Protein AF-A0A3N5XA74-F1 (afdb_monomer)

Structure (mmCIF, N/CA/C/O backbone):
data_AF-A0A3N5XA74-F1
#
_entry.id   AF-A0A3N5XA74-F1
#
loop_
_atom_site.group_PDB
_atom_site.id
_atom_site.type_symbol
_atom_site.label_atom_id
_atom_site.label_alt_id
_atom_site.label_comp_id
_atom_site.label_asym_id
_atom_site.label_entity_id
_atom_site.label_seq_id
_atom_site.pdbx_PDB_ins_code
_atom_site.Cartn_x
_atom_site.Cartn_y
_atom_site.Cartn_z
_atom_site.occupancy
_atom_site.B_iso_or_equiv
_atom_site.auth_seq_id
_atom_site.auth_comp_id
_atom_site.auth_asym_id
_atom_site.auth_atom_id
_atom_site.pdbx_PDB_model_num
ATOM 1 N N . MET A 1 1 ? 0.980 -12.645 19.277 1.00 62.28 1 MET A N 1
ATOM 2 C CA . MET A 1 1 ? 1.182 -12.501 17.823 1.00 62.28 1 MET A CA 1
ATOM 3 C C . MET A 1 1 ? -0.172 -12.663 17.153 1.00 62.28 1 MET A C 1
ATOM 5 O O . MET A 1 1 ? -0.781 -13.718 17.300 1.00 62.28 1 MET A O 1
ATOM 9 N N . GLN A 1 2 ? -0.697 -11.599 16.546 1.00 77.44 2 GLN A N 1
ATOM 10 C CA . GLN A 1 2 ? -1.973 -11.665 15.828 1.00 77.44 2 GLN A CA 1
ATOM 11 C C . GLN A 1 2 ? -1.804 -12.408 14.493 1.00 77.44 2 GLN A C 1
ATOM 13 O O . GLN A 1 2 ? -0.695 -12.419 13.949 1.00 77.44 2 GLN A O 1
ATOM 18 N N . PRO A 1 3 ? -2.864 -13.040 13.954 1.00 91.19 3 PRO A N 1
ATOM 19 C CA . PRO A 1 3 ? -2.785 -13.665 12.642 1.00 91.19 3 PRO A CA 1
ATOM 20 C C . PRO A 1 3 ? -2.452 -12.626 11.562 1.00 91.19 3 PRO A C 1
ATOM 22 O O . PRO A 1 3 ? -2.845 -11.455 11.640 1.00 91.19 3 PRO A O 1
ATOM 25 N N . ILE A 1 4 ? -1.721 -13.075 10.542 1.00 95.75 4 ILE A N 1
ATOM 26 C CA . ILE A 1 4 ? -1.425 -12.268 9.358 1.00 95.75 4 ILE A CA 1
ATOM 27 C C . ILE A 1 4 ? -2.743 -12.060 8.590 1.00 95.75 4 ILE A C 1
ATOM 29 O O . ILE A 1 4 ? -3.356 -13.058 8.193 1.00 95.75 4 ILE A O 1
ATOM 33 N N . PRO A 1 5 ? -3.197 -10.808 8.385 1.00 97.44 5 PRO A N 1
ATOM 34 C CA . PRO A 1 5 ? -4.397 -10.514 7.611 1.00 97.44 5 PRO A CA 1
ATOM 35 C C . PRO A 1 5 ? -4.234 -10.999 6.168 1.00 97.44 5 PRO A C 1
ATOM 37 O O . PRO A 1 5 ? -3.167 -10.862 5.566 1.00 97.44 5 PRO A O 1
ATOM 40 N N . ARG A 1 6 ? -5.292 -11.593 5.615 1.00 98.00 6 A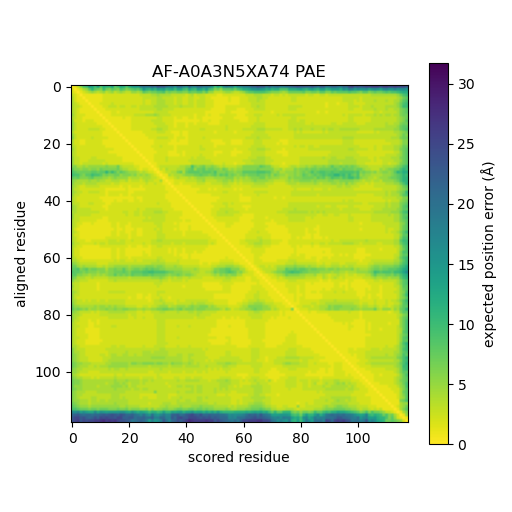RG A N 1
ATOM 41 C CA . ARG A 1 6 ? -5.316 -12.113 4.243 1.00 98.00 6 ARG A CA 1
ATOM 42 C C . ARG A 1 6 ? -6.353 -11.370 3.427 1.00 98.00 6 ARG A C 1
ATOM 44 O O . ARG A 1 6 ? -7.480 -11.184 3.890 1.00 98.00 6 ARG A O 1
ATOM 51 N N . PHE A 1 7 ? -5.972 -10.992 2.212 1.00 97.62 7 PHE A N 1
ATOM 52 C CA . PHE A 1 7 ? -6.852 -10.275 1.298 1.00 97.62 7 PHE A CA 1
ATOM 53 C C . PHE A 1 7 ? -8.148 -11.084 1.086 1.00 97.62 7 PHE A C 1
ATOM 55 O O . PHE A 1 7 ? -8.064 -12.309 0.951 1.00 97.62 7 PHE A O 1
ATOM 62 N N . PRO A 1 8 ? -9.339 -10.453 1.090 1.00 97.19 8 PRO A N 1
ATOM 63 C CA . PRO A 1 8 ? -9.600 -9.004 1.063 1.00 97.19 8 PRO A CA 1
ATOM 64 C C . PRO A 1 8 ? -9.700 -8.327 2.444 1.00 97.19 8 PRO A C 1
ATOM 66 O O . PRO A 1 8 ? -10.130 -7.181 2.539 1.00 97.19 8 PRO A O 1
ATOM 69 N N . HIS A 1 9 ? -9.328 -9.008 3.530 1.00 97.69 9 HIS A N 1
ATOM 70 C CA . HIS A 1 9 ? -9.461 -8.469 4.883 1.00 97.69 9 HIS A CA 1
ATOM 71 C C . HIS A 1 9 ? -8.216 -7.673 5.273 1.00 97.69 9 HIS A C 1
ATOM 73 O O . HIS A 1 9 ? -7.116 -8.224 5.367 1.00 97.69 9 HIS A O 1
ATOM 79 N N . PHE A 1 10 ? -8.405 -6.382 5.526 1.00 97.44 10 PHE A N 1
ATOM 80 C CA . PHE A 1 10 ? -7.371 -5.465 5.994 1.00 97.44 10 PHE A CA 1
ATOM 81 C C . PHE A 1 10 ? -7.553 -5.177 7.482 1.00 97.44 10 PHE A C 1
ATOM 83 O O . PHE A 1 10 ? -8.678 -5.138 7.984 1.00 97.44 10 PHE A O 1
ATOM 90 N N . ARG A 1 11 ? -6.445 -4.949 8.190 1.00 97.06 11 ARG A N 1
ATOM 91 C CA . ARG A 1 11 ? -6.479 -4.442 9.567 1.00 97.06 11 ARG A CA 1
ATOM 92 C C . ARG A 1 11 ? -5.435 -3.348 9.787 1.00 97.06 11 ARG A C 1
ATOM 94 O O . ARG A 1 11 ? -4.458 -3.311 9.037 1.00 97.06 11 ARG A O 1
ATOM 101 N N . PRO A 1 12 ? -5.618 -2.481 10.798 1.00 97.56 12 PRO A N 1
ATOM 102 C CA . PRO A 1 12 ? -4.641 -1.454 11.138 1.00 97.56 12 PRO A CA 1
ATOM 103 C C . PRO A 1 12 ? -3.238 -2.020 11.380 1.00 97.56 12 PRO A C 1
ATOM 105 O O . PRO A 1 12 ? -3.084 -3.155 11.848 1.00 97.56 12 PRO A O 1
ATOM 108 N N . ILE A 1 13 ? -2.227 -1.214 11.052 1.00 97.06 13 ILE A N 1
ATOM 109 C CA . ILE A 1 13 ? -0.828 -1.499 11.386 1.00 97.06 13 ILE A CA 1
ATOM 110 C C . ILE A 1 13 ? -0.625 -1.304 12.891 1.00 97.06 13 ILE A C 1
ATOM 112 O O . ILE A 1 13 ? -0.869 -0.223 13.418 1.00 97.06 13 ILE A O 1
ATOM 116 N N . GLU A 1 14 ? -0.107 -2.323 13.566 1.00 96.81 14 GLU A N 1
ATOM 117 C CA . GLU A 1 14 ? 0.233 -2.287 14.989 1.00 96.81 14 GLU A CA 1
ATOM 118 C C . GLU A 1 14 ? 1.733 -2.506 15.213 1.00 96.81 14 GLU A C 1
ATOM 120 O O . GLU A 1 14 ? 2.465 -2.950 14.326 1.00 96.81 14 GLU A O 1
ATOM 125 N N . LEU A 1 15 ? 2.218 -2.209 16.423 1.00 96.00 15 LEU A N 1
ATOM 126 C CA . LEU A 1 15 ? 3.644 -2.353 16.742 1.00 96.00 15 LEU A CA 1
ATOM 127 C C . LEU A 1 15 ? 4.120 -3.811 16.609 1.00 96.00 15 LEU A C 1
ATOM 129 O O . LEU A 1 15 ? 5.236 -4.061 16.150 1.00 96.00 15 LEU A O 1
ATOM 133 N N . ASP A 1 16 ? 3.248 -4.761 16.951 1.00 96.25 16 ASP A N 1
ATOM 134 C CA . ASP A 1 16 ? 3.481 -6.207 16.852 1.00 96.25 16 ASP A CA 1
ATOM 135 C C . ASP A 1 16 ? 3.669 -6.698 15.407 1.00 96.25 16 ASP A C 1
ATOM 137 O O . ASP A 1 16 ? 4.175 -7.801 15.198 1.00 96.25 16 ASP A O 1
ATOM 141 N N . ASP A 1 17 ? 3.306 -5.891 14.405 1.00 96.69 17 ASP A N 1
ATOM 142 C CA . ASP A 1 17 ? 3.470 -6.232 12.988 1.00 96.69 17 ASP A CA 1
ATOM 143 C C . ASP A 1 17 ? 4.892 -5.966 12.478 1.00 96.69 17 ASP A C 1
ATOM 145 O O . ASP A 1 17 ? 5.254 -6.400 11.379 1.00 96.69 17 ASP A O 1
ATOM 149 N N . ARG A 1 18 ? 5.723 -5.287 13.283 1.00 96.44 18 ARG A N 1
ATOM 150 C CA . ARG A 1 18 ? 7.099 -4.916 12.934 1.00 96.44 18 ARG A CA 1
ATOM 151 C C . ARG A 1 18 ? 7.947 -6.076 12.416 1.00 96.44 18 ARG A C 1
ATOM 153 O O . ARG A 1 18 ? 8.625 -5.856 11.413 1.00 96.44 18 ARG A O 1
ATOM 160 N N . PRO A 1 19 ? 7.966 -7.267 13.048 1.00 96.31 19 PRO A N 1
ATOM 161 C CA . PRO A 1 19 ? 8.811 -8.357 12.575 1.00 96.31 19 PRO A CA 1
ATOM 162 C C . PRO A 1 19 ? 8.433 -8.787 11.154 1.00 96.31 19 PRO A C 1
ATOM 164 O O . PRO A 1 19 ? 9.306 -8.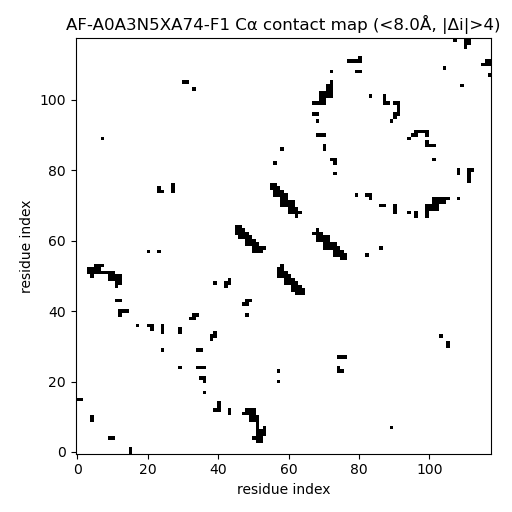893 10.301 1.00 96.31 19 PRO A O 1
ATOM 167 N N . PHE A 1 20 ? 7.134 -8.943 10.879 1.00 96.50 20 PHE A N 1
ATOM 168 C CA . PHE A 1 20 ? 6.648 -9.401 9.578 1.00 96.50 20 PHE A CA 1
ATOM 169 C C . PHE A 1 20 ? 6.808 -8.332 8.491 1.00 96.50 20 PHE A C 1
ATOM 171 O O . PHE A 1 20 ? 7.451 -8.571 7.472 1.00 96.50 20 PHE A O 1
ATOM 178 N N . ILE A 1 21 ? 6.250 -7.135 8.706 1.00 96.88 21 ILE A N 1
ATOM 179 C CA . ILE A 1 21 ? 6.301 -6.053 7.710 1.00 96.88 21 ILE A CA 1
ATOM 180 C C . ILE A 1 21 ? 7.753 -5.623 7.475 1.00 96.88 21 ILE A C 1
ATOM 182 O O . ILE A 1 21 ? 8.153 -5.388 6.337 1.00 96.88 21 ILE A O 1
ATOM 186 N N . GLY A 1 22 ? 8.561 -5.560 8.537 1.00 96.00 22 GLY A N 1
ATOM 187 C CA . GLY A 1 22 ? 9.981 -5.241 8.440 1.00 96.00 22 GLY A CA 1
ATOM 188 C C . GLY A 1 22 ? 10.750 -6.239 7.575 1.00 96.00 22 GLY A C 1
ATOM 189 O O . GLY A 1 22 ? 11.496 -5.811 6.700 1.00 96.00 22 GLY A O 1
ATOM 190 N N . GLU A 1 23 ? 10.544 -7.545 7.764 1.00 95.56 23 GLU A N 1
ATOM 191 C CA . GLU A 1 23 ? 11.190 -8.582 6.948 1.00 95.56 23 GLU A CA 1
ATOM 192 C C . GLU A 1 23 ? 10.796 -8.475 5.468 1.00 95.56 23 GLU A C 1
ATOM 194 O O . GLU A 1 23 ? 11.664 -8.504 4.592 1.00 95.56 23 GLU A O 1
ATOM 199 N N . VAL A 1 24 ? 9.503 -8.282 5.184 1.00 96.56 24 VAL A N 1
ATOM 200 C CA . VAL A 1 24 ? 9.001 -8.120 3.812 1.00 96.56 24 VAL A CA 1
ATOM 201 C C . VAL A 1 24 ? 9.620 -6.893 3.138 1.00 96.56 24 VAL A C 1
ATOM 203 O O . VAL A 1 24 ? 10.099 -6.998 2.009 1.00 96.56 24 VAL A O 1
ATOM 206 N N . LEU A 1 25 ? 9.666 -5.749 3.827 1.00 95.69 25 LEU A N 1
ATOM 207 C CA . LEU A 1 25 ? 10.251 -4.518 3.289 1.00 95.69 25 LEU A CA 1
ATOM 208 C C . LEU A 1 25 ? 11.765 -4.643 3.087 1.00 95.69 25 LEU A C 1
ATOM 210 O O . LEU A 1 25 ? 12.272 -4.222 2.054 1.00 95.69 25 LEU A O 1
ATOM 214 N N . VAL A 1 26 ? 12.493 -5.274 4.013 1.00 94.44 26 VAL A N 1
ATOM 215 C CA . VAL A 1 26 ? 13.936 -5.527 3.847 1.00 94.44 26 VAL A CA 1
ATOM 216 C C . VAL A 1 26 ? 14.201 -6.404 2.625 1.00 94.44 26 VAL A C 1
ATOM 218 O O . VAL A 1 26 ? 15.087 -6.090 1.835 1.00 94.44 26 VAL A O 1
ATOM 221 N N . LYS A 1 27 ? 13.420 -7.475 2.436 1.00 94.06 27 LYS A N 1
ATOM 222 C CA . LYS A 1 27 ? 13.544 -8.359 1.270 1.00 94.06 27 LYS A CA 1
ATOM 223 C C . LYS A 1 27 ? 13.201 -7.645 -0.039 1.00 94.06 27 LYS A C 1
ATOM 225 O O . LYS A 1 27 ? 13.823 -7.922 -1.060 1.00 94.06 27 LYS A O 1
ATOM 230 N N . TYR A 1 28 ? 12.204 -6.765 -0.012 1.00 93.56 28 TYR A N 1
ATOM 231 C CA . TYR A 1 28 ? 11.779 -5.994 -1.175 1.00 93.56 28 TYR A CA 1
ATOM 232 C C . TYR A 1 28 ? 12.792 -4.905 -1.571 1.00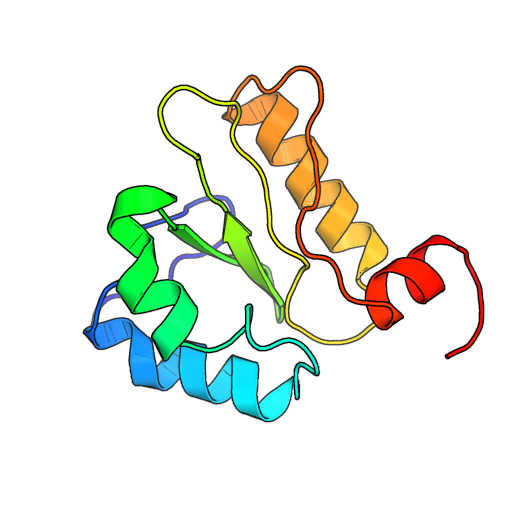 93.56 28 TYR A C 1
ATOM 234 O O . TYR A 1 28 ? 12.937 -4.609 -2.755 1.00 93.56 28 TYR A O 1
ATOM 242 N N . GLY A 1 29 ? 13.506 -4.325 -0.601 1.00 91.69 29 GLY A N 1
ATOM 243 C CA . GLY A 1 29 ? 14.484 -3.263 -0.841 1.00 91.69 29 GLY A CA 1
ATOM 244 C C . GLY A 1 29 ? 13.859 -2.025 -1.498 1.00 91.69 29 GLY A C 1
ATOM 245 O O . GLY A 1 29 ? 14.184 -1.730 -2.650 1.00 91.69 29 GLY A O 1
ATOM 246 N N . PRO A 1 30 ? 12.919 -1.328 -0.830 1.00 87.44 30 PRO A N 1
ATOM 247 C CA . PRO A 1 30 ? 12.336 -0.099 -1.347 1.00 87.44 30 PRO A CA 1
ATOM 248 C C . PRO A 1 30 ? 13.376 1.023 -1.405 1.00 87.44 30 PRO A C 1
ATOM 250 O O . PRO A 1 30 ? 14.183 1.183 -0.491 1.00 87.44 30 PRO A O 1
ATOM 253 N N . GLU A 1 31 ? 13.321 1.826 -2.465 1.00 83.69 31 GLU A N 1
ATOM 254 C CA . GLU A 1 31 ? 14.183 3.007 -2.625 1.00 83.69 31 GLU A CA 1
ATOM 255 C C . GLU A 1 31 ? 13.599 4.254 -1.939 1.00 83.69 31 GLU A C 1
ATOM 257 O O . GLU A 1 31 ? 14.307 5.232 -1.699 1.00 83.69 31 GLU A O 1
ATOM 262 N N . THR A 1 32 ? 12.305 4.228 -1.607 1.00 82.56 32 THR A N 1
ATOM 263 C CA . THR A 1 32 ? 11.580 5.353 -1.013 1.00 82.56 32 THR A CA 1
ATOM 264 C C . THR A 1 32 ? 11.526 5.240 0.512 1.00 82.56 32 THR A C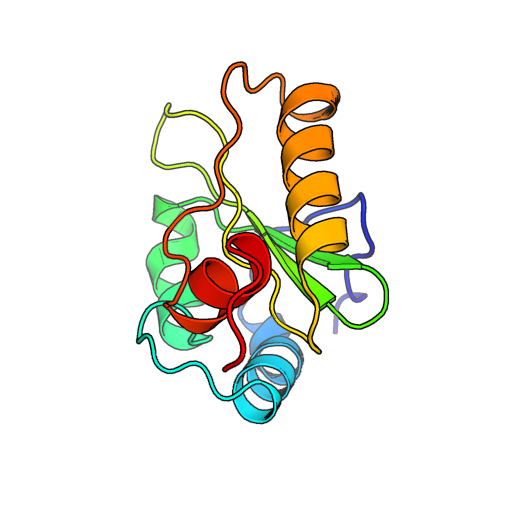 1
ATOM 266 O O . THR A 1 32 ? 11.274 4.175 1.077 1.00 82.56 32 THR A O 1
ATOM 269 N N . SER A 1 33 ? 11.692 6.369 1.208 1.00 86.00 33 SER A N 1
ATOM 270 C CA . SER A 1 33 ? 11.544 6.436 2.674 1.00 86.00 33 SER A CA 1
ATOM 271 C C . SER A 1 33 ? 10.118 6.127 3.152 1.00 86.00 33 SER A C 1
ATOM 273 O O . SER A 1 33 ? 9.916 5.779 4.320 1.00 86.00 33 SER A O 1
ATOM 275 N N . GLU A 1 34 ? 9.138 6.234 2.247 1.00 87.56 34 GLU A N 1
ATOM 276 C CA . GLU A 1 34 ? 7.723 5.974 2.513 1.00 87.56 34 GLU A CA 1
ATOM 277 C C . GLU A 1 34 ? 7.464 4.516 2.913 1.00 87.56 34 GLU A C 1
ATOM 279 O O . GLU A 1 34 ? 6.650 4.254 3.800 1.00 87.56 34 GLU A O 1
ATOM 284 N N . LEU A 1 35 ? 8.205 3.576 2.316 1.00 91.88 35 LEU A N 1
ATOM 285 C CA . LEU A 1 35 ? 8.070 2.134 2.524 1.00 91.88 35 LEU A CA 1
ATOM 286 C C . LEU A 1 35 ? 9.052 1.612 3.579 1.00 91.88 35 LEU A C 1
ATOM 288 O O . LEU A 1 35 ? 9.840 0.696 3.359 1.00 91.88 35 LEU A O 1
ATOM 292 N N . THR A 1 36 ? 8.973 2.177 4.779 1.00 94.88 36 THR A N 1
ATOM 293 C CA . THR A 1 36 ? 9.657 1.645 5.963 1.00 94.88 36 THR A CA 1
ATOM 294 C C . THR A 1 36 ? 8.640 1.368 7.062 1.00 94.88 36 THR A C 1
ATOM 296 O O . THR A 1 36 ? 7.668 2.109 7.204 1.00 94.88 36 THR A O 1
ATOM 299 N N . PHE A 1 37 ? 8.860 0.335 7.889 1.00 96.56 37 PHE A N 1
ATOM 300 C CA . 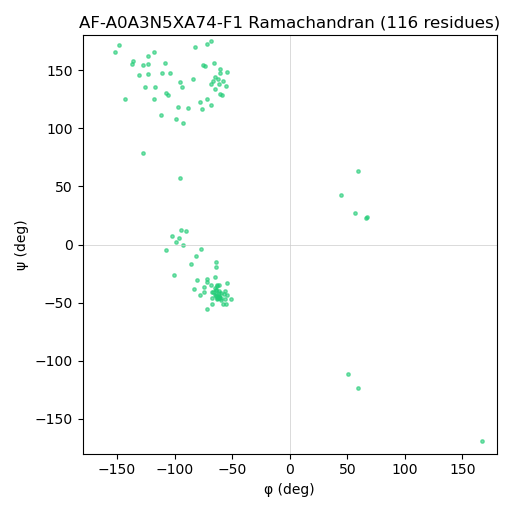PHE A 1 37 ? 7.948 0.069 9.012 1.00 96.56 37 PHE A CA 1
ATOM 301 C C . PHE A 1 37 ? 7.816 1.293 9.926 1.00 96.56 37 PHE A C 1
ATOM 303 O O . PHE A 1 37 ? 6.720 1.621 10.366 1.00 96.56 37 PHE A O 1
ATOM 310 N N . THR A 1 38 ? 8.925 1.992 10.181 1.00 96.00 38 THR A N 1
ATOM 311 C CA . THR A 1 38 ? 8.921 3.216 10.985 1.00 96.00 38 THR A CA 1
ATOM 312 C C . THR A 1 38 ? 7.994 4.268 10.383 1.00 96.00 38 THR A C 1
ATOM 314 O O . THR A 1 38 ? 7.133 4.763 11.103 1.00 96.00 38 THR A O 1
ATOM 317 N N . ASN A 1 39 ? 8.116 4.578 9.086 1.00 96.31 39 ASN A N 1
ATOM 318 C CA . ASN A 1 39 ? 7.272 5.586 8.443 1.00 96.31 39 ASN A CA 1
ATOM 319 C C . ASN A 1 39 ? 5.790 5.177 8.460 1.00 96.31 39 ASN A C 1
ATOM 321 O O . ASN A 1 39 ? 4.935 5.945 8.899 1.00 96.31 39 ASN A O 1
ATOM 325 N N . LEU A 1 40 ? 5.496 3.928 8.091 1.00 96.81 40 LEU A N 1
ATOM 326 C CA . LEU A 1 40 ? 4.139 3.381 8.142 1.00 96.81 40 LEU A CA 1
ATOM 327 C C . LEU A 1 40 ? 3.544 3.466 9.557 1.00 96.81 40 LEU A C 1
ATOM 329 O O . LEU A 1 40 ? 2.394 3.858 9.726 1.00 96.81 40 LEU A O 1
ATOM 333 N N . PHE A 1 41 ? 4.324 3.151 10.593 1.00 97.38 41 PHE A N 1
ATOM 334 C CA . PHE A 1 41 ? 3.836 3.131 11.969 1.00 97.38 41 PHE A CA 1
ATOM 335 C C . PHE A 1 41 ? 3.628 4.530 12.567 1.00 97.38 41 PHE A C 1
ATOM 337 O O . PHE A 1 41 ? 2.632 4.742 13.267 1.00 97.38 41 PHE A O 1
ATOM 344 N N . ILE A 1 42 ? 4.531 5.491 12.318 1.00 97.06 42 ILE A N 1
ATOM 345 C CA . ILE A 1 42 ? 4.38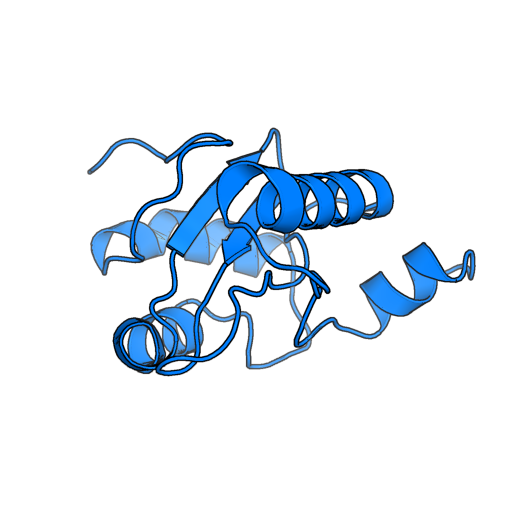8 6.856 12.860 1.00 97.06 42 ILE A CA 1
ATOM 346 C C . ILE A 1 42 ? 3.212 7.597 12.214 1.00 97.06 42 ILE A C 1
ATOM 348 O O . ILE A 1 42 ? 2.502 8.325 12.906 1.00 97.06 42 ILE A O 1
ATOM 352 N N . TRP A 1 43 ? 2.955 7.359 10.924 1.00 96.25 43 TRP A N 1
ATOM 353 C CA . TRP A 1 43 ? 1.875 8.017 10.187 1.00 96.25 43 TRP A CA 1
ATOM 354 C C . TRP A 1 43 ? 0.558 7.233 10.179 1.00 96.25 43 TRP A C 1
ATOM 356 O O . TRP A 1 43 ? -0.433 7.719 9.634 1.00 96.25 43 TRP A O 1
ATOM 366 N N . ARG A 1 44 ? 0.499 6.055 10.819 1.00 96.19 44 ARG A N 1
ATOM 367 C CA . ARG A 1 44 ? -0.678 5.168 10.789 1.00 96.19 44 ARG A CA 1
ATOM 368 C C . ARG A 1 44 ? -1.981 5.835 11.219 1.00 96.19 44 ARG A C 1
ATOM 370 O O . ARG A 1 44 ? -3.021 5.480 10.696 1.00 96.19 44 ARG A O 1
ATOM 377 N N . ASN A 1 45 ? -1.929 6.789 12.151 1.00 94.50 45 ASN A N 1
ATOM 378 C CA . ASN A 1 45 ? -3.124 7.484 12.638 1.00 94.50 45 ASN A CA 1
ATOM 379 C C . ASN A 1 45 ? -3.570 8.595 11.683 1.00 94.50 45 ASN A C 1
ATOM 381 O O . ASN A 1 45 ? -4.754 8.893 11.606 1.00 94.50 45 ASN A O 1
ATOM 385 N N . HIS A 1 46 ? -2.625 9.215 10.975 1.00 95.69 46 HIS A N 1
ATOM 386 C CA . HIS A 1 46 ? -2.922 10.282 10.027 1.00 95.69 46 HIS A CA 1
ATOM 387 C C . HIS A 1 46 ? -3.475 9.721 8.713 1.00 95.69 46 HIS A C 1
ATOM 389 O O . HIS A 1 46 ? -4.477 10.223 8.215 1.00 95.69 46 HIS A O 1
ATOM 395 N N . TYR A 1 47 ? -2.864 8.642 8.209 1.00 96.62 47 TYR A N 1
ATOM 396 C CA . TYR A 1 47 ? -3.291 7.958 6.986 1.00 96.62 47 TYR A CA 1
ATOM 397 C C . TYR A 1 47 ? -4.196 6.747 7.232 1.00 96.62 47 TYR A C 1
ATOM 399 O O . TYR A 1 47 ? -4.476 6.005 6.296 1.00 96.62 47 TYR A O 1
ATOM 407 N N . SER A 1 48 ? -4.607 6.481 8.474 1.00 96.50 48 SER A N 1
ATOM 408 C CA . SER A 1 48 ? -5.383 5.284 8.843 1.00 96.50 48 SER A CA 1
ATOM 409 C C . SER A 1 48 ? -4.845 3.992 8.205 1.00 96.50 48 SER A C 1
ATOM 411 O O . SER A 1 48 ? -5.618 3.192 7.679 1.00 96.50 48 SER A O 1
ATOM 413 N N . PHE A 1 49 ? -3.517 3.809 8.192 1.00 97.69 49 PHE A N 1
ATOM 414 C CA . PHE A 1 49 ? -2.895 2.743 7.407 1.00 97.69 49 PHE A CA 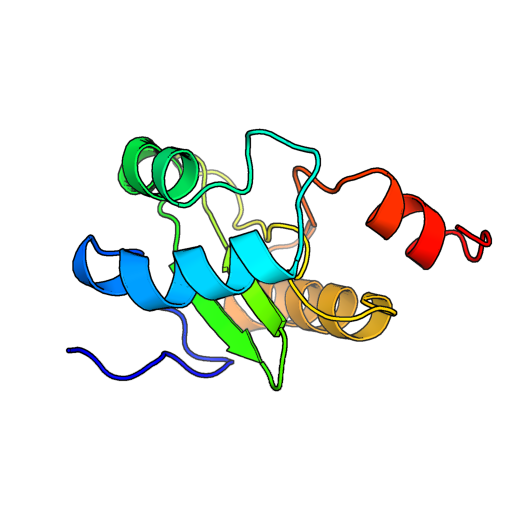1
ATOM 415 C C . PHE A 1 49 ? -3.375 1.360 7.847 1.00 97.69 49 PHE A C 1
ATOM 417 O O . PHE A 1 49 ? -3.308 0.992 9.025 1.00 97.69 49 PHE A O 1
ATOM 424 N N . GLN A 1 50 ? -3.798 0.571 6.864 1.00 97.81 50 GLN A N 1
ATOM 425 C CA . GLN A 1 50 ? -4.177 -0.824 7.027 1.00 97.81 50 GLN A CA 1
ATOM 426 C C . GLN A 1 50 ? -3.350 -1.704 6.102 1.00 97.81 50 GLN A C 1
ATOM 428 O O . GLN A 1 50 ? -2.875 -1.255 5.058 1.00 97.81 50 GLN A O 1
ATOM 433 N N . TRP A 1 51 ? -3.199 -2.971 6.472 1.00 98.50 51 TRP A N 1
ATOM 434 C CA . TRP A 1 51 ? -2.430 -3.923 5.689 1.00 98.50 51 TRP A CA 1
ATOM 435 C C . TRP A 1 51 ? -3.111 -5.283 5.572 1.00 98.50 51 TRP A C 1
ATOM 437 O O . TRP A 1 51 ? -3.937 -5.678 6.402 1.00 98.50 51 TRP A O 1
ATOM 447 N N . SER A 1 52 ? -2.755 -5.987 4.503 1.00 98.50 52 SER A N 1
ATOM 448 C CA . SER A 1 52 ? -3.172 -7.351 4.201 1.00 98.50 52 SER A CA 1
ATOM 449 C C . SER A 1 52 ? -2.110 -8.051 3.356 1.00 98.50 52 SER A C 1
ATOM 451 O O . SER A 1 52 ? -1.220 -7.404 2.803 1.00 98.50 52 SER A O 1
ATOM 453 N N . VAL A 1 53 ? -2.195 -9.373 3.241 1.00 98.38 53 VAL A N 1
ATOM 454 C CA . VAL A 1 53 ? -1.330 -10.157 2.354 1.00 98.38 53 VAL A CA 1
ATOM 455 C C . VAL A 1 53 ? -2.166 -10.855 1.291 1.00 98.38 53 VAL A C 1
ATOM 457 O O . VAL A 1 53 ? -3.063 -11.643 1.611 1.00 98.38 53 VAL A O 1
ATOM 460 N N . TYR A 1 54 ? -1.818 -10.620 0.028 1.00 98.12 54 TYR A N 1
ATOM 461 C CA . TYR A 1 54 ? -2.333 -11.351 -1.124 1.00 98.12 54 TYR A CA 1
ATOM 462 C C . TYR A 1 54 ? -1.206 -12.189 -1.732 1.00 98.12 54 TYR A C 1
ATOM 464 O O . TYR A 1 54 ? -0.264 -11.642 -2.295 1.00 98.12 54 TYR A O 1
ATOM 472 N N . LYS A 1 55 ? -1.291 -13.522 -1.616 1.00 96.19 55 LYS A N 1
ATOM 473 C CA . LYS A 1 55 ? -0.208 -14.453 -1.997 1.00 96.19 55 LYS A CA 1
ATOM 474 C C . LYS A 1 55 ? 1.132 -14.029 -1.363 1.00 96.19 55 LYS A C 1
ATOM 476 O O . LYS A 1 55 ? 1.241 -14.091 -0.139 1.00 96.19 55 LYS A O 1
ATOM 481 N N . ASP A 1 56 ? 2.088 -13.574 -2.175 1.00 96.00 56 ASP A N 1
ATOM 482 C CA . ASP A 1 56 ? 3.429 -13.129 -1.774 1.00 96.00 56 ASP A CA 1
ATOM 483 C C . ASP A 1 56 ? 3.581 -11.596 -1.722 1.00 96.00 56 ASP A C 1
ATOM 485 O O . ASP A 1 56 ? 4.689 -11.093 -1.535 1.00 96.00 56 ASP A O 1
ATOM 489 N N . TRP A 1 57 ? 2.485 -10.848 -1.889 1.00 98.06 57 TRP A N 1
ATOM 490 C CA . TRP A 1 57 ? 2.478 -9.387 -1.859 1.00 98.06 57 TRP A CA 1
ATOM 491 C C . TRP A 1 57 ? 1.869 -8.857 -0.567 1.00 98.06 57 TRP A C 1
ATOM 493 O O . TRP A 1 57 ? 0.751 -9.212 -0.180 1.00 98.06 57 TRP A O 1
ATOM 503 N N . LEU A 1 58 ? 2.605 -7.958 0.074 1.00 98.12 58 LEU A N 1
ATOM 504 C CA . LEU A 1 58 ? 2.090 -7.077 1.105 1.00 98.12 58 LEU A CA 1
ATOM 505 C C . LEU A 1 58 ? 1.318 -5.939 0.426 1.00 98.12 58 LEU A C 1
ATOM 507 O O . LEU A 1 58 ? 1.854 -5.205 -0.406 1.00 98.12 58 LEU A O 1
ATOM 511 N N . CYS A 1 59 ? 0.051 -5.810 0.798 1.00 98.44 59 CYS A N 1
ATOM 512 C CA . CYS A 1 59 ? -0.852 -4.767 0.341 1.00 98.44 59 CYS A CA 1
ATOM 513 C C . CYS A 1 59 ? -1.084 -3.781 1.484 1.00 98.44 59 CYS A C 1
ATOM 515 O O . CYS A 1 59 ? -1.422 -4.197 2.595 1.00 98.44 59 CYS A O 1
ATOM 517 N N . ILE A 1 60 ? -0.931 -2.488 1.209 1.00 98.25 60 ILE A N 1
ATOM 518 C CA . ILE A 1 60 ? -1.149 -1.413 2.181 1.00 98.25 60 ILE A CA 1
ATOM 519 C C . ILE A 1 60 ? -2.154 -0.427 1.593 1.00 98.25 60 ILE A C 1
ATOM 521 O O . ILE A 1 60 ? -2.053 -0.052 0.426 1.00 98.25 60 ILE A O 1
ATOM 525 N N . THR A 1 61 ? -3.109 -0.002 2.410 1.00 98.19 61 THR A N 1
ATOM 526 C CA . THR A 1 61 ? -4.118 1.003 2.057 1.00 98.19 61 THR A CA 1
ATOM 527 C C . THR A 1 61 ? -4.146 2.105 3.099 1.00 98.19 61 THR A C 1
ATOM 529 O O . THR A 1 61 ? -3.817 1.861 4.262 1.00 98.19 61 THR A O 1
ATOM 532 N N . GLY A 1 62 ? -4.582 3.296 2.709 1.00 97.25 62 GLY A N 1
ATOM 533 C CA . GLY A 1 62 ? -4.726 4.432 3.609 1.00 97.25 62 GLY A CA 1
ATOM 534 C C . GLY A 1 62 ? -5.875 5.354 3.221 1.00 97.25 62 GLY A C 1
ATOM 535 O O . GLY A 1 62 ? -6.499 5.198 2.174 1.00 97.25 62 GLY A O 1
ATOM 536 N N . VAL A 1 63 ? -6.151 6.302 4.109 1.00 96.44 63 VAL A N 1
ATOM 537 C CA . VAL A 1 63 ? -7.113 7.396 3.970 1.00 96.44 63 VAL A CA 1
ATOM 538 C C . VAL A 1 63 ? -6.512 8.625 4.637 1.00 96.44 63 VAL A C 1
ATOM 540 O O . VAL A 1 63 ? -6.158 8.569 5.813 1.00 96.44 63 VAL A O 1
ATOM 543 N N . GLU A 1 64 ? -6.405 9.735 3.914 1.00 93.31 64 GLU A N 1
ATOM 544 C CA . GLU A 1 64 ? -5.984 11.017 4.487 1.00 93.31 64 GLU A CA 1
ATOM 545 C C . GLU A 1 64 ? -7.217 11.829 4.913 1.00 93.31 64 GLU A C 1
ATOM 547 O O . GLU A 1 64 ? -7.945 12.368 4.079 1.00 93.31 64 GLU A O 1
ATOM 552 N N . GLY A 1 65 ? -7.483 11.898 6.222 1.00 89.44 65 GLY A N 1
ATOM 553 C CA . GLY A 1 65 ? -8.649 12.612 6.758 1.00 89.44 65 GLY A CA 1
ATOM 554 C C . GLY A 1 65 ? -9.981 12.065 6.226 1.00 89.44 65 GLY A C 1
ATOM 555 O O . GLY A 1 65 ? -10.271 10.883 6.386 1.00 89.44 65 GLY A O 1
ATOM 556 N N . GLU A 1 66 ? -10.790 12.930 5.607 1.00 87.88 66 GLU A N 1
ATOM 557 C CA . GLU A 1 66 ? -12.063 12.568 4.950 1.00 87.88 66 GLU A CA 1
ATOM 558 C C . GLU A 1 66 ? -11.906 12.298 3.438 1.00 87.88 66 GLU A C 1
ATOM 560 O O . GLU A 1 66 ? -12.891 12.235 2.702 1.00 87.88 66 GLU A O 1
ATOM 565 N N . GLY A 1 67 ? -10.666 12.171 2.953 1.00 91.38 67 GLY A N 1
ATOM 566 C CA . GLY A 1 67 ? -10.365 11.872 1.555 1.00 91.38 67 GLY A CA 1
ATOM 567 C C . GLY A 1 67 ? -10.764 10.453 1.117 1.00 91.38 67 GLY A C 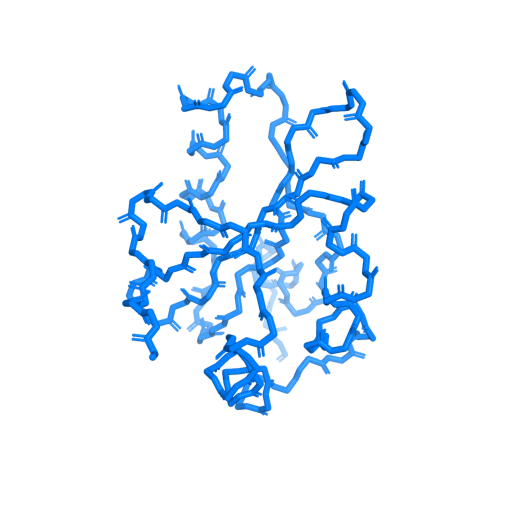1
ATOM 568 O O . GLY A 1 67 ? -11.202 9.629 1.926 1.00 91.38 67 GLY A O 1
ATOM 569 N N . PRO A 1 68 ? -10.616 10.132 -0.182 1.00 94.69 68 PRO A N 1
ATOM 570 C CA . PRO A 1 68 ? -10.846 8.779 -0.678 1.00 94.69 68 PRO A CA 1
ATOM 571 C C . PRO A 1 68 ? -9.822 7.787 -0.105 1.00 94.69 68 PRO A C 1
ATOM 573 O O . PRO A 1 68 ? -8.706 8.157 0.262 1.00 94.69 68 PRO A O 1
ATOM 576 N N . HIS A 1 69 ? -10.191 6.503 -0.068 1.00 96.88 69 HIS A N 1
ATOM 577 C CA . HIS A 1 69 ? -9.208 5.454 0.195 1.00 96.88 69 HIS A CA 1
ATOM 578 C C . HIS A 1 69 ? -8.248 5.336 -0.990 1.00 96.88 69 HIS A C 1
ATOM 580 O O . HIS A 1 69 ? -8.676 5.315 -2.145 1.00 96.88 69 HIS A O 1
ATOM 586 N N . PHE A 1 70 ? -6.968 5.176 -0.684 1.00 97.75 70 PHE A N 1
ATOM 587 C CA . PHE A 1 70 ? -5.918 4.886 -1.650 1.00 97.75 70 PHE A CA 1
ATOM 588 C C . PHE A 1 70 ? -5.191 3.595 -1.270 1.00 97.75 70 PHE A C 1
ATOM 590 O O . PHE A 1 70 ? -5.250 3.129 -0.125 1.00 97.75 70 PHE A O 1
ATOM 597 N N . ALA A 1 71 ? -4.475 3.018 -2.229 1.00 97.94 71 ALA A N 1
ATOM 598 C CA . ALA A 1 71 ? -3.516 1.951 -1.977 1.00 97.94 71 ALA A CA 1
ATOM 599 C C . ALA A 1 71 ? -2.093 2.463 -2.204 1.00 97.94 71 ALA A C 1
ATOM 601 O O . ALA A 1 71 ? -1.857 3.324 -3.047 1.00 97.94 71 ALA A O 1
ATOM 602 N N . MET A 1 72 ? -1.134 1.935 -1.451 1.00 97.12 72 MET A N 1
ATOM 603 C CA . MET A 1 72 ? 0.279 2.073 -1.800 1.00 97.12 72 MET A CA 1
ATOM 604 C C . MET A 1 72 ? 0.656 1.017 -2.841 1.00 97.12 72 MET A C 1
ATOM 606 O O . MET A 1 72 ? -0.115 0.095 -3.122 1.00 97.12 72 MET A O 1
ATOM 610 N N . GLU A 1 73 ? 1.852 1.132 -3.416 1.00 95.94 73 GLU A N 1
ATOM 611 C CA . GLU A 1 73 ? 2.339 0.108 -4.335 1.00 95.94 73 GLU A CA 1
ATOM 612 C C . GLU A 1 73 ? 2.389 -1.288 -3.681 1.00 95.94 73 GLU A C 1
ATOM 614 O O . GLU A 1 73 ? 2.774 -1.411 -2.513 1.00 95.94 73 GLU A O 1
ATOM 619 N N . PRO A 1 74 ? 2.030 -2.362 -4.412 1.00 96.94 74 PRO A N 1
ATOM 620 C CA . PRO A 1 74 ? 2.213 -3.717 -3.917 1.00 96.94 74 PRO A CA 1
ATOM 621 C C . PRO A 1 74 ? 3.688 -3.986 -3.607 1.00 96.94 74 PRO A C 1
ATOM 623 O O . PRO A 1 74 ? 4.560 -3.805 -4.461 1.00 96.94 74 PRO A O 1
ATOM 626 N N . VAL A 1 75 ? 3.963 -4.474 -2.401 1.00 97.00 75 VAL A N 1
ATOM 627 C CA . VAL A 1 75 ? 5.315 -4.822 -1.958 1.00 97.00 75 VAL A CA 1
ATOM 628 C C . VAL A 1 75 ? 5.497 -6.328 -2.107 1.00 97.00 75 VAL A C 1
ATOM 630 O O . VAL A 1 75 ? 4.912 -7.110 -1.360 1.00 97.00 75 VAL A O 1
ATOM 633 N N . GLY A 1 76 ? 6.292 -6.743 -3.088 1.00 95.19 76 GLY A N 1
ATOM 634 C CA . GLY A 1 76 ? 6.522 -8.151 -3.407 1.00 95.19 76 GLY A CA 1
ATOM 635 C C . GLY A 1 76 ? 7.222 -8.335 -4.759 1.00 95.19 76 GLY A C 1
ATOM 636 O O . GLY A 1 76 ? 7.713 -7.356 -5.325 1.00 95.19 76 GLY A O 1
ATOM 637 N N . PRO A 1 77 ? 7.291 -9.572 -5.281 1.00 93.88 77 PRO A N 1
ATOM 638 C CA . PRO A 1 77 ? 7.951 -9.872 -6.553 1.00 93.88 77 PRO A CA 1
ATOM 639 C C . PRO A 1 77 ? 7.326 -9.140 -7.754 1.00 93.88 77 PRO A C 1
ATOM 641 O O . PRO A 1 77 ? 6.123 -8.879 -7.774 1.00 93.88 77 PRO A O 1
ATOM 644 N N . ALA A 1 78 ? 8.129 -8.853 -8.780 1.00 91.38 78 ALA A N 1
ATOM 645 C CA . ALA A 1 78 ? 7.629 -8.404 -10.081 1.00 91.38 78 ALA A CA 1
ATOM 646 C C . ALA A 1 78 ? 7.026 -9.582 -10.884 1.00 91.38 78 ALA A C 1
ATOM 648 O O . ALA A 1 78 ? 7.428 -10.730 -10.696 1.00 91.38 78 ALA A O 1
ATOM 649 N N . THR A 1 79 ? 6.094 -9.357 -11.813 1.00 93.12 79 THR A N 1
ATOM 650 C CA . THR A 1 79 ? 5.426 -8.081 -12.137 1.00 93.12 79 THR A CA 1
ATOM 651 C C . THR A 1 79 ? 4.237 -7.817 -11.220 1.00 93.12 79 THR A C 1
ATOM 653 O O . THR A 1 79 ? 3.474 -8.729 -10.909 1.00 93.12 79 THR A O 1
ATOM 656 N N . ARG A 1 80 ? 4.030 -6.556 -10.838 1.00 95.06 80 ARG A N 1
ATOM 657 C CA . ARG A 1 80 ? 3.012 -6.161 -9.850 1.00 95.06 80 ARG A CA 1
ATOM 658 C C . ARG A 1 80 ? 1.713 -5.631 -10.456 1.00 95.06 80 ARG A C 1
ATOM 660 O O . ARG A 1 80 ? 0.808 -5.271 -9.708 1.00 95.06 80 ARG A O 1
ATOM 667 N N . ALA A 1 81 ? 1.604 -5.614 -11.786 1.00 94.88 81 ALA A N 1
ATOM 668 C CA . ALA A 1 81 ? 0.459 -5.063 -12.511 1.00 94.88 81 ALA A CA 1
ATOM 669 C C . ALA A 1 81 ? -0.880 -5.682 -12.078 1.00 94.88 81 ALA A C 1
ATOM 671 O O . ALA A 1 81 ? -1.783 -4.951 -11.683 1.00 94.88 81 ALA A O 1
ATOM 672 N N . ASP A 1 82 ? -0.979 -7.013 -12.051 1.00 95.69 82 ASP A N 1
ATOM 673 C CA . ASP A 1 82 ? -2.221 -7.704 -11.676 1.00 95.69 82 ASP A CA 1
ATOM 674 C C . ASP A 1 82 ? -2.636 -7.410 -10.229 1.00 95.69 82 ASP A C 1
ATOM 676 O O . ASP A 1 82 ? -3.820 -7.291 -9.925 1.00 95.69 82 ASP A O 1
ATOM 680 N N . VAL A 1 83 ? -1.665 -7.261 -9.322 1.00 97.44 83 VAL A N 1
ATOM 681 C CA . VAL A 1 83 ? -1.937 -6.942 -7.912 1.00 97.44 83 VAL A CA 1
ATOM 682 C C . VAL A 1 83 ? -2.340 -5.478 -7.755 1.00 97.44 83 VAL A C 1
ATOM 684 O O . VAL A 1 83 ? -3.224 -5.173 -6.960 1.00 97.44 83 VAL A O 1
ATOM 687 N N . ALA A 1 84 ? -1.740 -4.570 -8.528 1.00 97.50 84 ALA A N 1
ATOM 688 C CA . ALA A 1 84 ? -2.162 -3.176 -8.568 1.00 97.50 84 ALA A CA 1
ATOM 689 C C . ALA A 1 84 ? -3.607 -3.058 -9.082 1.00 97.50 84 ALA A C 1
ATOM 691 O O . ALA A 1 84 ? -4.419 -2.395 -8.443 1.00 97.50 84 ALA A O 1
ATOM 692 N N . VAL A 1 85 ? -3.954 -3.758 -10.168 1.00 97.31 85 VAL A N 1
ATOM 693 C CA . VAL A 1 85 ? -5.331 -3.813 -10.689 1.00 97.31 85 VAL A CA 1
ATOM 694 C C . VAL A 1 85 ? -6.285 -4.385 -9.643 1.00 97.31 85 VAL A C 1
ATOM 696 O O . VAL A 1 85 ? -7.294 -3.751 -9.353 1.00 97.31 85 VAL A O 1
ATOM 699 N N . LEU A 1 86 ? -5.932 -5.503 -8.999 1.00 98.06 86 LEU A N 1
ATOM 700 C CA 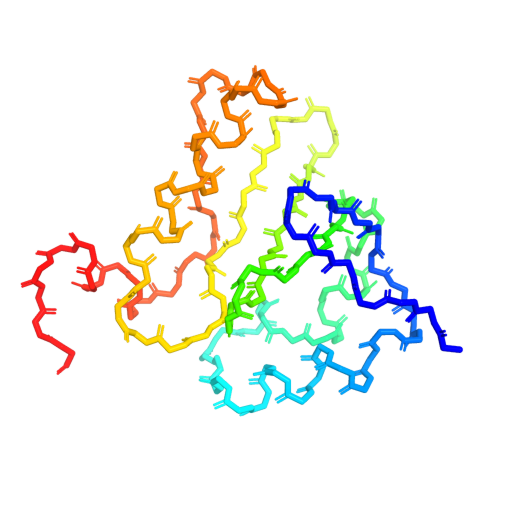. LEU A 1 86 ? -6.734 -6.102 -7.928 1.00 98.06 86 LEU A CA 1
ATOM 701 C C . LEU A 1 86 ? -7.038 -5.107 -6.795 1.00 98.06 86 LEU A C 1
ATOM 703 O O . LEU A 1 86 ? -8.164 -5.054 -6.305 1.00 98.06 86 LEU A O 1
ATOM 707 N N . LEU A 1 87 ? -6.049 -4.315 -6.367 1.00 98.12 87 LEU A N 1
ATOM 708 C CA . LEU A 1 87 ? -6.247 -3.307 -5.322 1.00 98.12 87 LEU A CA 1
ATOM 709 C C . LEU A 1 87 ? -7.152 -2.167 -5.788 1.00 98.12 87 LEU A C 1
ATOM 711 O O . LEU A 1 87 ? -8.007 -1.728 -5.022 1.00 98.12 87 LEU A O 1
ATOM 715 N N . LEU A 1 88 ? -6.996 -1.705 -7.030 1.00 98.25 88 LEU A N 1
ATOM 716 C CA . LEU A 1 88 ? -7.849 -0.664 -7.604 1.00 98.25 88 LEU A CA 1
ATOM 717 C C . LEU A 1 88 ? -9.306 -1.130 -7.718 1.00 98.25 88 LEU A C 1
ATOM 719 O O . LEU A 1 88 ? -10.220 -0.381 -7.374 1.00 98.25 88 LEU A O 1
ATOM 723 N N . GLU A 1 89 ? -9.525 -2.369 -8.157 1.00 98.19 89 GLU A N 1
ATOM 724 C CA . GLU A 1 89 ? -10.853 -2.985 -8.212 1.00 98.19 89 GLU A CA 1
ATOM 725 C C . GLU A 1 89 ? -11.456 -3.121 -6.814 1.00 98.19 89 GLU A C 1
ATOM 727 O O . GLU A 1 89 ? -12.583 -2.693 -6.593 1.00 98.19 89 GLU A O 1
ATOM 732 N N . TRP A 1 90 ? -10.683 -3.598 -5.836 1.00 98.19 90 TRP A N 1
ATOM 733 C CA . TRP A 1 90 ? -11.136 -3.692 -4.449 1.00 98.19 90 TRP A CA 1
ATOM 734 C C . TRP A 1 90 ? -11.490 -2.327 -3.840 1.00 98.19 90 TRP A C 1
ATOM 736 O O . TRP A 1 90 ? -12.514 -2.195 -3.175 1.00 98.19 90 TRP A O 1
ATOM 746 N N . LEU A 1 91 ? -10.692 -1.282 -4.086 1.00 98.12 91 LEU A N 1
ATOM 747 C CA . LEU A 1 91 ? -11.003 0.079 -3.628 1.00 98.12 91 LEU A CA 1
ATOM 748 C C . LEU A 1 91 ? -12.312 0.599 -4.235 1.00 98.12 91 LEU A C 1
ATOM 750 O O . LEU A 1 91 ? -13.113 1.239 -3.550 1.00 98.12 91 LEU A O 1
ATOM 754 N N . ARG A 1 92 ? -12.551 0.317 -5.514 1.00 97.88 92 ARG A N 1
ATOM 755 C CA . ARG A 1 92 ? -13.794 0.700 -6.184 1.00 97.88 92 ARG A CA 1
ATOM 756 C C . ARG A 1 92 ? -14.988 -0.067 -5.621 1.00 97.88 92 ARG A C 1
ATOM 758 O O . ARG A 1 92 ? -15.976 0.551 -5.234 1.00 97.88 92 ARG A O 1
ATOM 765 N N . ASP A 1 93 ? -14.879 -1.389 -5.560 1.00 97.50 93 ASP A N 1
ATOM 766 C CA . ASP A 1 93 ? -16.017 -2.279 -5.340 1.00 97.50 93 ASP A CA 1
ATOM 767 C C . ASP A 1 93 ? -16.359 -2.418 -3.844 1.00 97.50 93 ASP A C 1
ATOM 769 O O . ASP A 1 93 ? -17.532 -2.397 -3.480 1.00 97.50 93 ASP A O 1
ATOM 773 N N . GLU A 1 94 ? -15.354 -2.464 -2.961 1.00 96.50 94 GLU A N 1
ATOM 774 C CA . GLU A 1 94 ? -15.538 -2.664 -1.512 1.00 96.50 94 GLU A CA 1
ATOM 775 C C . GLU A 1 94 ? -15.457 -1.364 -0.697 1.00 96.50 94 GLU A C 1
ATOM 777 O O . GLU A 1 94 ? -16.019 -1.274 0.398 1.00 96.50 94 GLU A O 1
ATOM 782 N N . LYS A 1 95 ? -14.743 -0.341 -1.191 1.00 94.75 95 LYS A N 1
ATOM 783 C CA . LYS A 1 95 ? -14.607 0.963 -0.508 1.00 94.75 95 LYS A CA 1
ATOM 784 C C . LYS A 1 95 ? -15.392 2.092 -1.171 1.00 94.75 95 LYS A C 1
ATOM 786 O O . LYS A 1 95 ? -15.432 3.189 -0.618 1.00 94.75 95 LYS A O 1
ATOM 791 N N . GLY A 1 96 ? -16.032 1.839 -2.314 1.00 95.69 96 GLY A N 1
ATOM 792 C CA . GLY A 1 96 ? -16.841 2.832 -3.022 1.00 95.69 96 GLY A CA 1
ATOM 793 C C . GLY A 1 96 ? -16.029 4.001 -3.585 1.00 95.69 96 GLY A C 1
ATOM 794 O O . GLY A 1 96 ? -16.571 5.090 -3.779 1.00 95.69 96 GLY A O 1
ATOM 795 N N . VAL A 1 97 ? -14.726 3.816 -3.819 1.00 96.94 97 VAL A N 1
ATOM 796 C CA . VAL A 1 97 ? -13.860 4.873 -4.354 1.00 96.94 97 VAL A CA 1
ATOM 797 C C . VAL A 1 97 ? -14.122 5.038 -5.852 1.00 96.94 97 VAL A C 1
ATOM 799 O O . VAL A 1 97 ? -13.867 4.129 -6.636 1.00 96.94 97 VAL A O 1
ATOM 802 N N . LEU A 1 98 ? -14.606 6.214 -6.265 1.00 94.50 98 LEU A N 1
ATOM 803 C CA . LEU A 1 98 ? -14.936 6.500 -7.672 1.00 94.50 98 LEU A CA 1
ATOM 804 C C . LEU A 1 98 ? -13.710 6.471 -8.596 1.00 94.50 98 LEU A C 1
ATOM 806 O O . LEU A 1 98 ? -13.792 5.986 -9.722 1.00 94.50 98 LEU A O 1
ATOM 810 N N . PHE A 1 99 ? -12.582 6.992 -8.113 1.00 95.12 99 PHE A N 1
ATOM 811 C CA . PHE A 1 99 ? -11.316 7.064 -8.841 1.00 95.12 99 PHE A CA 1
ATOM 812 C C . PHE A 1 99 ? -10.216 6.445 -7.975 1.00 95.12 99 PHE A C 1
ATOM 814 O O . PHE A 1 99 ? -9.503 7.179 -7.290 1.00 95.12 99 PHE A O 1
ATOM 821 N N . PRO A 1 100 ? -10.126 5.105 -7.914 1.00 97.06 100 PRO A N 1
ATOM 822 C CA . PRO A 1 100 ? -9.124 4.446 -7.090 1.00 97.06 100 PRO A CA 1
ATOM 823 C C . PRO A 1 100 ? -7.718 4.768 -7.608 1.00 97.06 100 PRO A C 1
ATOM 825 O O . PRO A 1 100 ? -7.495 4.868 -8.818 1.00 97.06 100 PRO A O 1
ATOM 828 N N . SER A 1 101 ? -6.769 4.918 -6.687 1.00 96.88 101 SER A N 1
ATOM 829 C CA . SER A 1 101 ? -5.386 5.296 -6.979 1.00 96.88 101 SER A CA 1
ATOM 830 C C . SER A 1 101 ? -4.390 4.362 -6.288 1.00 96.88 101 SER A C 1
ATOM 832 O O . SER A 1 101 ? -4.617 3.882 -5.173 1.00 96.88 101 SER A O 1
ATOM 834 N N . ILE A 1 102 ? -3.261 4.131 -6.969 1.00 96.81 102 ILE A N 1
ATOM 835 C CA . ILE A 1 102 ? -2.019 3.699 -6.326 1.00 96.81 102 ILE A CA 1
ATOM 836 C C . ILE A 1 102 ? -1.175 4.951 -6.105 1.00 96.81 102 ILE A C 1
ATOM 838 O O . ILE A 1 102 ? -0.798 5.625 -7.064 1.00 96.81 102 ILE A O 1
ATOM 842 N N . GLU A 1 103 ? -0.883 5.266 -4.852 1.00 94.75 103 GLU A N 1
ATOM 843 C CA . GLU A 1 103 ? -0.132 6.454 -4.462 1.00 94.75 103 GLU A CA 1
ATOM 844 C C . GLU A 1 103 ? 1.266 6.098 -3.966 1.00 94.75 103 GLU A C 1
ATOM 846 O O . GLU A 1 103 ? 1.522 4.985 -3.505 1.00 94.75 103 GLU A O 1
ATOM 851 N N . ARG A 1 104 ? 2.180 7.076 -4.052 1.00 90.12 104 ARG A N 1
ATOM 852 C CA . ARG A 1 104 ? 3.582 6.947 -3.605 1.00 90.12 104 ARG A CA 1
ATOM 853 C C . ARG A 1 104 ? 4.331 5.786 -4.272 1.00 90.12 104 ARG A C 1
ATOM 855 O O . ARG A 1 104 ? 5.267 5.250 -3.691 1.00 90.12 104 ARG A O 1
ATOM 862 N N . ALA A 1 105 ? 3.908 5.420 -5.481 1.00 91.81 105 ALA A N 1
ATOM 863 C CA . ALA A 1 105 ? 4.548 4.399 -6.292 1.00 91.81 105 ALA A CA 1
ATOM 864 C C . ALA A 1 105 ? 5.962 4.823 -6.702 1.00 91.81 105 ALA A C 1
ATOM 866 O O . ALA A 1 105 ? 6.167 5.945 -7.178 1.00 91.81 105 ALA A O 1
ATOM 867 N N . ASP A 1 106 ? 6.919 3.912 -6.553 1.00 90.88 106 ASP A N 1
ATOM 868 C CA . ASP A 1 106 ? 8.267 4.095 -7.064 1.00 90.88 106 ASP A CA 1
ATOM 869 C C . ASP A 1 106 ? 8.354 4.003 -8.603 1.00 90.88 106 ASP A C 1
ATOM 871 O O . ASP A 1 106 ? 7.404 3.667 -9.325 1.00 90.88 106 ASP A O 1
ATOM 875 N N . SER A 1 107 ? 9.537 4.324 -9.129 1.00 90.62 107 SER A N 1
ATOM 876 C CA . SER A 1 107 ? 9.831 4.255 -10.562 1.00 90.62 107 SER A CA 1
ATOM 877 C C . SER A 1 107 ? 9.778 2.826 -11.113 1.00 90.62 107 SER A C 1
ATOM 879 O O . SER A 1 107 ? 9.457 2.653 -12.289 1.00 90.62 107 SER A O 1
ATOM 881 N N . ARG A 1 108 ? 10.043 1.799 -10.291 1.00 91.56 108 ARG A N 1
ATOM 882 C CA . ARG A 1 108 ? 10.019 0.390 -10.711 1.00 91.56 108 ARG A CA 1
ATOM 883 C C . ARG A 1 108 ? 8.597 -0.028 -11.054 1.00 91.56 108 ARG A C 1
ATOM 885 O O . ARG A 1 108 ? 8.388 -0.605 -12.120 1.00 91.56 108 ARG A O 1
ATOM 892 N N . LEU A 1 109 ? 7.617 0.317 -10.213 1.00 92.44 109 LEU A N 1
ATOM 893 C CA . LEU A 1 109 ? 6.212 0.028 -10.507 1.00 92.44 109 LEU A CA 1
ATOM 894 C C . LEU A 1 109 ? 5.757 0.797 -11.752 1.00 92.44 109 LEU A C 1
ATOM 896 O O . LEU A 1 109 ? 5.122 0.223 -12.633 1.00 92.44 109 LEU A O 1
ATOM 900 N N . ALA A 1 110 ? 6.116 2.078 -11.863 1.00 91.50 110 ALA A N 1
ATOM 901 C CA . ALA A 1 110 ? 5.760 2.882 -13.029 1.00 91.50 110 ALA A CA 1
ATOM 902 C C . ALA A 1 110 ? 6.324 2.296 -14.341 1.00 91.50 110 ALA A C 1
ATOM 904 O O . ALA A 1 110 ? 5.614 2.236 -15.346 1.00 91.50 110 ALA A O 1
ATOM 905 N N . CYS A 1 111 ? 7.574 1.818 -14.333 1.00 91.12 111 CYS A N 1
ATOM 906 C CA . CYS A 1 111 ? 8.190 1.144 -15.479 1.00 91.12 111 CYS A CA 1
ATOM 907 C C . CYS A 1 111 ? 7.499 -0.183 -15.820 1.00 91.12 111 CYS A C 1
ATOM 909 O O . CYS A 1 111 ? 7.211 -0.417 -16.997 1.00 91.12 111 CYS A O 1
ATOM 911 N N . GLU A 1 112 ? 7.176 -1.004 -14.812 1.00 91.81 112 GLU A N 1
ATOM 912 C CA . GLU A 1 112 ? 6.436 -2.262 -14.989 1.00 91.81 112 GLU A CA 1
ATOM 913 C C . GLU A 1 112 ? 5.090 -2.024 -15.693 1.00 91.81 112 GLU A C 1
ATOM 915 O O . GLU A 1 112 ? 4.769 -2.709 -16.663 1.00 91.81 112 GLU A O 1
ATOM 920 N N . LEU A 1 113 ? 4.327 -1.018 -15.254 1.00 89.31 113 LEU A N 1
ATOM 921 C CA . LEU A 1 113 ? 3.013 -0.692 -15.822 1.00 89.31 113 LEU A CA 1
ATOM 922 C C . LEU A 1 113 ? 3.106 -0.053 -17.216 1.00 89.31 113 LEU A C 1
ATOM 924 O O . LEU A 1 113 ? 2.211 -0.229 -18.039 1.00 89.31 113 LEU A O 1
ATOM 928 N N . ALA A 1 114 ? 4.192 0.667 -17.505 1.00 88.50 114 ALA A N 1
ATOM 929 C CA . ALA A 1 114 ? 4.452 1.240 -18.824 1.00 88.50 114 ALA A CA 1
ATOM 930 C C . ALA A 1 114 ? 4.958 0.207 -19.853 1.00 88.50 114 ALA A C 1
ATOM 932 O O . ALA A 1 114 ? 5.191 0.574 -21.008 1.00 88.50 114 ALA A O 1
ATOM 933 N N . GLY A 1 115 ? 5.179 -1.051 -19.449 1.00 79.56 115 GLY A N 1
ATOM 934 C CA . GLY A 1 115 ? 5.770 -2.088 -20.299 1.00 79.56 115 GLY A CA 1
ATOM 935 C C . GLY A 1 115 ? 7.236 -1.819 -20.660 1.00 79.56 115 GLY A C 1
ATOM 936 O O . GLY A 1 115 ? 7.710 -2.286 -21.696 1.00 79.56 115 GLY A O 1
ATOM 937 N N . ARG A 1 116 ? 7.954 -1.034 -19.845 1.00 58.94 116 ARG A N 1
ATOM 938 C CA . ARG A 1 116 ? 9.374 -0.721 -20.055 1.00 58.94 116 ARG A CA 1
ATOM 939 C C . ARG A 1 116 ? 10.240 -1.713 -19.265 1.00 58.94 116 ARG A C 1
ATOM 941 O O . ARG A 1 116 ? 9.919 -1.972 -18.106 1.00 58.94 116 ARG A O 1
ATOM 948 N N . PRO A 1 117 ? 11.321 -2.268 -19.844 1.00 54.28 117 PRO A N 1
ATOM 949 C CA . PRO A 1 117 ? 12.264 -3.079 -19.076 1.00 54.28 117 PRO A CA 1
ATOM 950 C C . PRO A 1 117 ? 12.920 -2.231 -17.972 1.00 54.28 117 PRO A C 1
ATOM 952 O O . PRO A 1 117 ? 13.170 -1.042 -18.191 1.00 54.28 117 PRO A O 1
ATOM 955 N N . GLN A 1 118 ? 13.136 -2.845 -16.800 1.00 56.22 118 GLN A N 1
ATOM 956 C CA . GLN A 1 118 ? 13.894 -2.266 -15.680 1.00 56.22 118 GLN A CA 1
ATOM 957 C C . GLN A 1 118 ? 15.382 -2.160 -16.015 1.00 56.22 118 GLN A C 1
ATOM 959 O O . GLN A 1 118 ? 15.897 -3.085 -16.688 1.00 56.22 118 GLN A O 1
#

Foldseek 3Di:
DDDAAAPPDKDQDDPVCCVVLQVLCVVLPDPDPCSHSVNCVVCCVQFVWIWHDYPFWIKIWTHHDPHQIETEQTRGDPDRVVVNVVVQCCSCPVVVGPGYYHPPDDPVNVCSVVVHDD

Secondary structure (DSSP, 8-state):
-PPPPBTT--EE--GGGHHHHHHHHHHH--SSTTSSHHHHHHHTTTTT-EEEEETTEEEEEEE-TTS-EEEEPPBSSSP-HHHHHHHHHHHHHHH--SS--EES--HHHHHHHTT---

Sequence (118 aa):
MQPIPRFPHFRPIELDDRPFIGEVLVKYGPETSELTFTNLFIWRNHYSFQWSVYKDWLCITGVEGEGPHFAMEPVGPATRADVAVLLLEWLRDEKGVLFPSIERADSRLACELAGRPQ

pLDDT: mean 93.63, std 7.74, range [54.28, 98.5]

Solvent-accessible surface area (backbone atoms only — not comparable to full-atom values): 6858 Å² total; per-residue (Å²): 135,80,81,83,43,45,61,94,44,67,43,72,74,53,80,87,46,44,69,61,55,37,51,54,38,64,75,59,59,64,91,51,76,71,65,35,58,66,47,47,59,74,43,22,81,60,29,54,29,25,34,24,32,51,93,79,26,44,39,38,35,33,27,57,78,92,51,67,58,37,28,43,55,66,46,49,72,85,81,51,57,69,60,46,50,52,52,37,50,44,33,31,74,78,67,66,25,91,77,47,45,72,44,91,58,55,70,67,59,53,31,58,72,69,72,43,86,131

Nearest PDB structures (foldseek):
  2hqy-assembly1_B  TM=8.693E-01  e=1.111E-05  Bacteroides thetaiotaomicron VPI-5482
  4pw1-assembly1_B  TM=3.974E-01  e=2.081E+00  [Clostridium] leptum DSM 753
  4pw1-assembly1_A  TM=4.232E-01  e=3.698E+00  [Clostridium] leptum DSM 753
  8egm-assembly1_A  TM=3.433E-01  e=6.573E+00  Pseudomonas aeruginosa PAO1

Mean predicted aligned error: 3.43 Å

Radius of gyration: 13.47 Å; Cα contacts (8 Å, |Δi|>4): 186; chains: 1; bounding box: 31×27×38 Å